Protein AF-A0A7C5XQ31-F1 (afdb_monomer_lite)

Structure (mmCIF, N/CA/C/O backbone):
data_AF-A0A7C5XQ31-F1
#
_entry.id   AF-A0A7C5XQ31-F1
#
loop_
_atom_site.group_PDB
_atom_site.id
_atom_site.type_symbol
_atom_site.label_atom_id
_atom_site.label_alt_id
_atom_site.label_comp_id
_atom_site.label_asym_id
_atom_site.label_entity_id
_atom_site.label_seq_id
_atom_site.pdbx_PDB_ins_code
_atom_site.Cartn_x
_atom_site.Cartn_y
_atom_site.Cartn_z
_atom_site.occupancy
_atom_site.B_iso_or_equiv
_atom_site.auth_seq_id
_atom_site.auth_comp_id
_atom_site.auth_asym_id
_atom_site.auth_atom_id
_atom_site.pdbx_PDB_model_num
ATOM 1 N N . MET A 1 1 ? -7.386 27.880 15.862 1.00 54.38 1 MET A N 1
ATOM 2 C CA . MET A 1 1 ? -7.195 27.402 14.474 1.00 54.38 1 MET A CA 1
ATOM 3 C C . MET A 1 1 ? -6.775 25.929 14.423 1.00 54.38 1 MET A C 1
ATOM 5 O O . MET A 1 1 ? -7.541 25.139 13.898 1.00 54.38 1 MET A O 1
ATOM 9 N N . VAL A 1 2 ? -5.654 25.507 15.037 1.00 57.44 2 VAL A N 1
ATOM 10 C CA . VAL A 1 2 ? -5.222 24.081 15.024 1.00 57.44 2 VAL A CA 1
ATOM 11 C C . VAL A 1 2 ? -6.221 23.130 15.714 1.00 57.44 2 VAL A C 1
ATOM 13 O O . VAL A 1 2 ? -6.462 22.039 15.211 1.00 57.44 2 VAL A O 1
ATOM 16 N N . SER A 1 3 ? -6.858 23.545 16.818 1.00 61.66 3 SER A N 1
ATOM 17 C CA . SER A 1 3 ? -7.834 22.703 17.539 1.00 61.66 3 SER A CA 1
ATOM 18 C C . SER A 1 3 ? -9.232 22.644 16.911 1.00 61.66 3 SER A C 1
ATOM 20 O O . SER A 1 3 ? -10.032 21.805 17.311 1.00 61.66 3 SER A O 1
ATOM 22 N N . GLU A 1 4 ? -9.555 23.517 15.952 1.00 68.44 4 GLU A N 1
ATOM 23 C CA . GLU A 1 4 ? -10.808 23.416 15.186 1.00 68.44 4 GLU A CA 1
ATOM 24 C C . GLU A 1 4 ? -10.634 22.528 13.952 1.00 68.44 4 GLU A C 1
ATOM 26 O O . GLU A 1 4 ? -11.535 21.770 13.614 1.00 68.44 4 GLU A O 1
ATOM 31 N N . TYR A 1 5 ? -9.442 22.530 13.350 1.00 73.69 5 TYR A N 1
ATOM 32 C CA . TYR A 1 5 ? -9.106 21.666 12.216 1.00 73.69 5 TYR A CA 1
ATOM 33 C C . TYR A 1 5 ? -9.056 20.173 12.596 1.00 73.69 5 TYR A C 1
ATOM 35 O O . TYR A 1 5 ? -9.463 19.304 11.822 1.00 73.69 5 TYR A O 1
ATOM 43 N N . SER A 1 6 ? -8.653 19.865 13.836 1.00 75.19 6 SER A N 1
ATOM 44 C CA . SER A 1 6 ? -8.755 18.497 14.360 1.00 75.19 6 SER A CA 1
ATOM 45 C C . SER A 1 6 ? -10.204 18.047 14.551 1.00 75.19 6 SER A C 1
ATOM 47 O O . SER A 1 6 ? -10.514 16.882 14.312 1.00 75.19 6 SER A O 1
ATOM 49 N N . LYS A 1 7 ? -11.116 18.963 14.911 1.00 76.25 7 LYS A N 1
ATOM 50 C CA . LYS A 1 7 ? -12.554 18.669 15.031 1.00 76.25 7 LYS A CA 1
ATOM 51 C C . LYS A 1 7 ? -13.217 18.408 13.679 1.00 76.25 7 LYS A C 1
ATOM 53 O O . LYS A 1 7 ? -14.196 17.675 13.640 1.00 76.25 7 LYS A O 1
ATOM 58 N N . SER A 1 8 ? -12.662 18.928 12.582 1.00 76.19 8 SER A N 1
ATOM 59 C CA . SER A 1 8 ? -13.050 18.536 11.217 1.00 76.19 8 SER A CA 1
ATOM 60 C C . SER A 1 8 ? -12.449 17.196 10.760 1.00 76.19 8 SER A C 1
ATOM 62 O O . SER A 1 8 ? -12.525 16.865 9.583 1.00 76.19 8 SER A O 1
ATOM 64 N N . GLY A 1 9 ? -11.841 16.424 11.670 1.00 73.44 9 GLY A N 1
ATOM 65 C CA . GLY A 1 9 ? -11.297 15.091 11.392 1.00 73.44 9 GLY A CA 1
ATOM 66 C C . GLY A 1 9 ? -9.835 15.073 10.940 1.00 73.44 9 GLY A C 1
ATOM 67 O O . GLY A 1 9 ? -9.296 13.995 10.697 1.00 73.44 9 GLY A O 1
ATOM 68 N N . VAL A 1 10 ? -9.166 16.231 10.863 1.00 80.56 10 VAL A N 1
ATOM 69 C CA . VAL A 1 10 ? -7.778 16.332 10.385 1.00 80.56 10 VAL A CA 1
ATOM 70 C C . VAL A 1 10 ? -6.822 16.642 11.537 1.00 80.56 10 VAL A C 1
ATOM 72 O O . VAL A 1 10 ? -6.593 17.792 11.911 1.00 80.56 10 VAL A O 1
ATOM 75 N N . ASP A 1 11 ? -6.229 15.591 12.100 1.00 86.38 11 ASP A N 1
ATOM 76 C CA . ASP A 1 11 ? -5.218 15.697 13.154 1.00 86.38 11 ASP A CA 1
ATOM 77 C C . ASP A 1 11 ? -3.797 15.677 12.564 1.00 86.38 11 ASP A C 1
ATOM 79 O O . ASP A 1 11 ? -3.272 14.642 12.143 1.00 86.38 11 ASP A O 1
ATOM 83 N N . LEU A 1 12 ? -3.147 16.844 12.565 1.00 86.06 12 LEU A N 1
ATOM 84 C CA . LEU A 1 12 ? -1.789 17.013 12.039 1.00 86.06 12 LEU A CA 1
ATOM 85 C C . LEU A 1 12 ? -0.730 16.221 12.825 1.00 86.06 12 LEU A C 1
ATOM 87 O O . LEU A 1 12 ? 0.302 15.858 12.258 1.00 86.06 12 LEU A O 1
ATOM 91 N N . GLY A 1 13 ? -0.955 15.957 14.115 1.00 87.94 13 GLY A N 1
ATOM 92 C CA . GLY A 1 13 ? -0.061 15.143 14.938 1.00 87.94 13 GLY A CA 1
ATOM 93 C C . GLY A 1 13 ? -0.093 13.679 14.508 1.00 87.94 13 GLY A C 1
ATOM 94 O O . GLY A 1 13 ? 0.961 13.068 14.314 1.00 87.94 13 GLY A O 1
ATOM 95 N N . LYS A 1 14 ? -1.294 13.143 14.262 1.00 88.44 14 LYS A N 1
ATOM 96 C CA . LYS A 1 14 ? -1.473 11.786 13.718 1.00 88.44 14 LYS A CA 1
ATOM 97 C C . LYS A 1 14 ? -0.854 11.640 12.332 1.00 88.44 14 LYS A C 1
ATOM 99 O O . LYS A 1 14 ? -0.100 10.700 12.099 1.00 88.44 14 LYS A O 1
ATOM 104 N N . ILE A 1 15 ? -1.090 12.608 11.444 1.00 89.06 15 ILE A N 1
ATOM 105 C CA . ILE A 1 15 ? -0.515 12.611 10.089 1.00 89.06 15 ILE A CA 1
ATOM 106 C C . ILE A 1 15 ? 1.017 12.568 10.140 1.00 89.06 15 ILE A C 1
ATOM 108 O O . ILE A 1 15 ? 1.639 11.772 9.437 1.00 89.06 15 ILE A O 1
ATOM 112 N N . ARG A 1 16 ? 1.646 13.365 11.015 1.00 91.12 16 ARG A N 1
ATOM 113 C CA . ARG A 1 16 ? 3.106 13.318 11.210 1.00 91.12 16 ARG A CA 1
ATOM 114 C C . ARG A 1 16 ? 3.580 11.945 11.683 1.00 91.12 16 ARG A C 1
ATOM 116 O O . ARG A 1 16 ? 4.578 11.453 11.161 1.00 91.12 16 ARG A O 1
ATOM 123 N N . ARG A 1 17 ? 2.855 11.302 12.605 1.00 93.25 17 ARG A N 1
ATOM 124 C CA . ARG A 1 17 ? 3.175 9.939 13.059 1.00 93.25 17 ARG A CA 1
ATOM 125 C C . ARG A 1 17 ? 3.115 8.932 11.908 1.00 93.25 17 ARG A C 1
ATOM 127 O O . ARG A 1 17 ? 4.023 8.112 11.776 1.00 93.25 17 ARG A O 1
ATOM 134 N N . TYR A 1 18 ? 2.108 9.024 11.040 1.00 92.88 18 TYR A N 1
ATOM 135 C CA . TYR A 1 18 ? 2.016 8.169 9.853 1.00 92.88 18 TYR A CA 1
ATOM 136 C C . TYR A 1 18 ? 3.157 8.424 8.871 1.00 92.88 18 TYR A C 1
ATOM 138 O O . TYR A 1 18 ? 3.764 7.468 8.397 1.00 92.88 18 TYR A O 1
ATOM 146 N N . HIS A 1 19 ? 3.521 9.685 8.622 1.00 92.94 19 HIS A N 1
ATOM 147 C CA . HIS A 1 19 ? 4.681 10.020 7.792 1.00 92.94 19 HIS A CA 1
ATOM 148 C C . HIS A 1 19 ? 5.982 9.426 8.347 1.00 92.94 19 HIS A C 1
ATOM 150 O O . HIS A 1 19 ? 6.781 8.874 7.591 1.00 92.94 19 HIS A O 1
ATOM 156 N N . GLU A 1 20 ? 6.202 9.479 9.661 1.00 93.94 20 GLU A N 1
ATOM 157 C CA . GLU A 1 20 ? 7.366 8.839 10.279 1.00 93.94 20 GLU A CA 1
ATOM 158 C C . GLU A 1 20 ? 7.339 7.316 10.131 1.00 93.94 20 GLU A C 1
ATOM 160 O O . GLU A 1 20 ? 8.375 6.711 9.839 1.00 93.94 20 GLU A O 1
ATOM 165 N N . LEU A 1 21 ? 6.172 6.690 10.297 1.00 94.88 21 LEU A N 1
ATOM 166 C CA . LEU A 1 21 ? 6.026 5.249 10.117 1.00 94.88 21 LEU A CA 1
ATOM 167 C C . LEU A 1 21 ? 6.291 4.837 8.665 1.00 94.88 21 LEU A C 1
ATOM 169 O O . LEU A 1 21 ? 7.070 3.911 8.441 1.00 94.88 21 LEU A O 1
ATOM 173 N N . VAL A 1 22 ? 5.718 5.543 7.688 1.00 93.75 22 VAL A N 1
ATOM 174 C CA . VAL A 1 22 ? 5.980 5.344 6.252 1.00 93.75 22 VAL A CA 1
ATOM 175 C C . VAL A 1 22 ? 7.470 5.505 5.966 1.00 93.75 22 VAL A C 1
ATOM 177 O O . VAL A 1 22 ? 8.072 4.611 5.374 1.00 93.75 22 VAL A O 1
ATOM 180 N N . LYS A 1 23 ? 8.105 6.567 6.481 1.00 93.88 2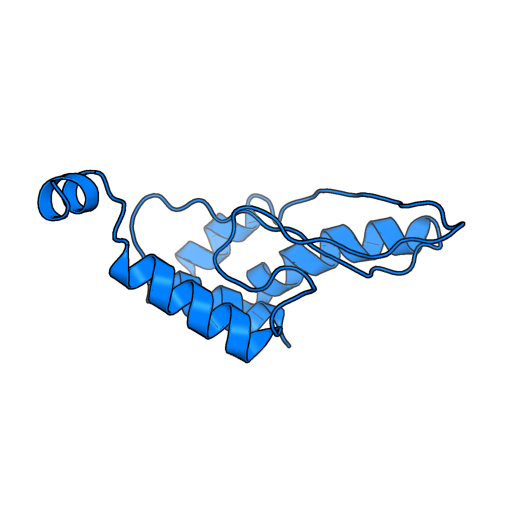3 LYS A N 1
ATOM 181 C CA . LYS A 1 23 ? 9.544 6.808 6.304 1.00 93.88 23 LYS A CA 1
ATOM 182 C C . LYS A 1 23 ? 10.404 5.676 6.861 1.00 93.88 23 LYS A C 1
ATOM 184 O O . LYS A 1 23 ? 11.371 5.271 6.223 1.00 93.88 23 LYS A O 1
ATOM 189 N N . ARG A 1 24 ? 10.068 5.145 8.040 1.00 94.06 24 ARG A N 1
ATOM 190 C CA . ARG A 1 24 ? 10.778 4.000 8.647 1.00 94.06 24 ARG A CA 1
ATOM 191 C C . ARG A 1 24 ? 10.523 2.690 7.901 1.00 94.06 24 ARG A C 1
ATOM 193 O O . ARG A 1 24 ? 11.378 1.807 7.890 1.00 94.06 24 ARG A O 1
ATOM 200 N N . THR A 1 25 ? 9.342 2.551 7.310 1.00 93.25 25 THR A N 1
ATOM 201 C CA . THR A 1 25 ? 8.901 1.322 6.649 1.00 93.25 25 THR A CA 1
ATOM 202 C C . THR A 1 25 ? 9.481 1.230 5.237 1.00 93.25 25 THR A C 1
ATOM 204 O O . THR A 1 25 ? 10.142 0.235 4.932 1.00 93.25 25 THR A O 1
ATOM 207 N N . PHE A 1 26 ? 9.331 2.283 4.430 1.00 91.38 26 PHE A N 1
ATOM 208 C CA . PHE A 1 26 ? 9.650 2.302 2.995 1.00 91.38 26 PHE A CA 1
ATOM 209 C C . PHE A 1 26 ? 10.789 3.253 2.604 1.00 91.38 26 PHE A C 1
ATOM 211 O O . PHE A 1 26 ? 11.270 3.198 1.477 1.00 91.38 26 PHE A O 1
ATOM 218 N N . GLY A 1 27 ? 11.242 4.123 3.511 1.00 88.75 27 GLY A N 1
ATOM 219 C CA . GLY A 1 27 ? 12.202 5.183 3.194 1.00 88.75 27 GLY A CA 1
ATOM 220 C C . GLY A 1 27 ? 11.530 6.484 2.739 1.00 88.75 27 GLY A C 1
ATOM 221 O O . GLY A 1 27 ? 10.349 6.712 2.980 1.00 88.75 27 GLY A O 1
ATOM 222 N N . GLY A 1 28 ? 12.313 7.386 2.141 1.00 79.69 28 GLY A N 1
ATOM 223 C CA . GLY A 1 28 ? 11.888 8.755 1.819 1.00 79.69 28 GLY A CA 1
ATOM 224 C C . GLY A 1 28 ? 11.383 8.998 0.398 1.00 79.69 28 GLY A C 1
ATOM 225 O O . GLY A 1 28 ? 10.747 10.021 0.155 1.00 79.69 28 GLY A O 1
ATOM 226 N N . GLY A 1 29 ? 11.695 8.112 -0.547 1.00 85.69 29 GLY A N 1
ATOM 227 C CA . GLY A 1 29 ? 11.712 8.493 -1.963 1.00 85.69 29 GLY A CA 1
ATOM 228 C C . GLY A 1 29 ? 12.636 9.698 -2.218 1.00 85.69 29 GLY A C 1
ATOM 229 O O . GLY A 1 29 ? 13.392 10.101 -1.332 1.00 85.69 29 GLY A O 1
ATOM 230 N N . GLU A 1 30 ? 12.561 10.299 -3.402 1.00 90.62 30 GLU A N 1
ATOM 231 C CA . GLU A 1 30 ? 13.484 11.371 -3.802 1.00 90.62 30 GLU A CA 1
ATOM 232 C C . GLU A 1 30 ? 13.160 12.732 -3.192 1.00 90.62 30 GLU A C 1
ATOM 234 O O . GLU A 1 30 ? 14.056 13.501 -2.854 1.00 90.62 30 GLU A O 1
ATOM 239 N N . ILE A 1 31 ? 11.874 13.037 -3.016 1.00 92.00 31 ILE A N 1
ATOM 240 C CA . ILE A 1 31 ? 11.443 14.311 -2.418 1.00 92.00 31 ILE A CA 1
ATOM 241 C C . ILE A 1 31 ? 11.410 14.221 -0.880 1.00 92.00 31 ILE A C 1
ATOM 243 O O . ILE A 1 31 ? 11.475 15.235 -0.189 1.00 92.00 31 ILE A O 1
ATOM 247 N N . GLY A 1 32 ? 11.352 13.013 -0.316 1.00 89.19 32 GLY A N 1
ATOM 248 C CA . GLY A 1 32 ? 11.117 12.791 1.111 1.00 89.19 32 GLY A CA 1
ATOM 249 C C . GLY A 1 32 ? 9.644 12.524 1.454 1.00 89.19 32 GLY A C 1
ATOM 250 O O . GLY A 1 32 ? 8.735 12.715 0.645 1.00 89.19 32 GLY A O 1
ATOM 251 N N . VAL A 1 33 ? 9.401 12.075 2.691 1.00 89.06 33 VAL A N 1
ATOM 252 C CA . VAL A 1 33 ? 8.045 11.829 3.219 1.00 89.06 33 VAL A CA 1
ATOM 253 C C . VAL A 1 33 ? 7.478 13.096 3.850 1.00 89.06 33 VAL A C 1
ATOM 255 O O . VAL A 1 33 ? 8.194 13.824 4.535 1.00 89.06 33 VAL A O 1
ATOM 258 N N . GLY A 1 34 ? 6.174 13.313 3.678 1.00 86.12 34 GLY A N 1
ATOM 259 C CA . GLY A 1 34 ? 5.435 14.43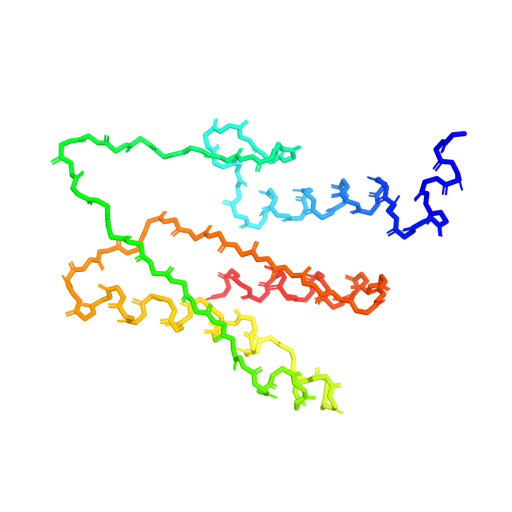5 4.259 1.00 86.12 34 GLY A CA 1
ATOM 260 C C . GLY A 1 34 ? 5.100 15.554 3.277 1.00 86.12 34 GLY A C 1
ATOM 261 O O . GLY A 1 34 ? 4.486 16.543 3.670 1.00 86.12 34 GLY A O 1
ATOM 262 N N . HIS A 1 35 ? 5.467 15.376 2.009 1.00 88.69 35 HIS A N 1
ATOM 263 C CA . HIS A 1 35 ? 5.029 16.200 0.890 1.00 88.69 35 HIS A CA 1
ATOM 264 C C . HIS A 1 35 ? 3.843 15.552 0.164 1.00 88.69 35 HIS A C 1
ATOM 266 O O . HIS A 1 35 ? 3.571 14.366 0.328 1.00 88.69 35 HIS A O 1
ATOM 272 N N . TYR A 1 36 ? 3.152 16.336 -0.664 1.00 86.50 36 TYR A N 1
ATOM 273 C CA . TYR A 1 36 ? 1.976 15.886 -1.419 1.00 86.50 36 TYR A CA 1
ATOM 274 C C . TYR A 1 36 ? 2.297 14.893 -2.544 1.00 86.50 36 TYR A C 1
ATOM 276 O O . TYR A 1 36 ? 1.402 14.218 -3.039 1.00 86.50 36 TYR A O 1
ATOM 284 N N . ALA A 1 37 ? 3.558 14.832 -2.970 1.00 91.06 37 ALA A N 1
ATOM 285 C CA . ALA A 1 37 ? 4.016 13.978 -4.052 1.00 91.06 37 ALA A CA 1
ATOM 286 C C . ALA A 1 37 ? 5.462 13.539 -3.813 1.00 91.06 37 ALA A C 1
ATOM 288 O O . ALA A 1 37 ? 6.212 14.172 -3.064 1.00 91.06 37 ALA A O 1
ATOM 289 N N . ASN A 1 38 ? 5.850 12.470 -4.500 1.00 91.81 38 ASN A N 1
ATOM 290 C CA . ASN A 1 38 ? 7.232 12.039 -4.630 1.00 91.81 38 ASN A CA 1
ATOM 291 C C . ASN A 1 38 ? 7.596 11.944 -6.118 1.00 91.81 38 ASN A C 1
ATOM 293 O O . ASN A 1 38 ? 6.737 12.125 -6.982 1.00 91.81 38 ASN A O 1
ATOM 297 N N . ALA A 1 39 ? 8.863 11.691 -6.425 1.00 91.69 39 ALA A N 1
ATOM 298 C CA . ALA A 1 39 ? 9.340 11.632 -7.799 1.00 91.69 39 ALA A CA 1
ATOM 299 C C . ALA A 1 39 ? 10.187 10.384 -8.020 1.00 91.69 39 ALA A C 1
ATOM 301 O O . ALA A 1 39 ? 10.859 9.904 -7.110 1.00 91.69 39 ALA A O 1
ATOM 302 N N . ILE A 1 40 ? 10.171 9.895 -9.256 1.00 91.38 40 ILE A N 1
ATOM 303 C CA . ILE A 1 40 ? 11.082 8.859 -9.730 1.00 91.38 40 ILE A CA 1
ATOM 304 C C . ILE A 1 40 ? 11.831 9.383 -10.945 1.00 91.38 40 ILE A C 1
ATOM 306 O O . ILE A 1 40 ? 11.255 10.027 -11.824 1.00 91.38 40 ILE A O 1
ATOM 310 N N . LYS A 1 41 ? 13.133 9.110 -11.004 1.00 90.12 41 LYS A N 1
ATOM 311 C CA . LYS A 1 41 ? 13.930 9.425 -12.184 1.00 90.12 41 LYS A CA 1
ATOM 312 C C . LYS A 1 41 ? 13.707 8.343 -13.234 1.00 90.12 41 LYS A C 1
ATOM 314 O O . LYS A 1 41 ? 14.164 7.214 -13.072 1.00 90.12 41 LYS A O 1
ATOM 319 N N . LEU A 1 42 ? 13.046 8.711 -14.324 1.00 90.44 42 LEU A N 1
ATOM 320 C CA . LEU A 1 42 ? 12.800 7.832 -15.458 1.00 90.44 42 LEU A CA 1
ATOM 321 C C . LEU A 1 42 ? 13.570 8.375 -16.667 1.00 90.44 42 LEU A C 1
ATOM 323 O O . LEU A 1 42 ? 13.317 9.491 -17.105 1.00 90.44 42 LEU A O 1
ATOM 327 N N . GLY A 1 43 ? 14.579 7.633 -17.132 1.00 91.19 43 GLY A N 1
ATOM 328 C CA . GLY A 1 43 ? 15.385 8.002 -18.301 1.00 91.19 43 GLY A CA 1
ATOM 329 C C . GLY A 1 43 ? 14.618 7.783 -19.608 1.00 91.19 43 GLY A C 1
ATOM 330 O O . GLY A 1 43 ? 13.486 8.218 -19.760 1.00 91.19 43 GLY A O 1
ATOM 331 N N . ASN A 1 44 ? 15.200 7.030 -20.540 1.00 94.06 44 ASN A N 1
ATOM 332 C CA . ASN A 1 44 ? 14.567 6.726 -21.832 1.00 94.06 44 ASN A CA 1
ATOM 333 C C . ASN A 1 44 ? 13.592 5.533 -21.757 1.00 94.06 44 ASN A C 1
ATOM 335 O O . ASN A 1 44 ? 13.493 4.750 -22.700 1.00 94.06 44 ASN A O 1
ATOM 339 N N . HIS A 1 45 ? 12.921 5.349 -20.619 1.00 92.81 45 HIS A N 1
ATOM 340 C CA . HIS A 1 45 ? 11.998 4.237 -20.397 1.00 92.81 45 HIS A CA 1
ATOM 341 C C . HIS A 1 45 ? 10.548 4.699 -20.511 1.00 92.81 45 HIS A C 1
ATOM 343 O O . HIS A 1 45 ? 10.214 5.827 -20.158 1.00 92.81 45 HIS A O 1
ATOM 349 N N . TYR A 1 46 ? 9.680 3.791 -20.950 1.00 92.75 46 TYR A N 1
ATOM 350 C CA . TYR A 1 46 ? 8.236 3.974 -20.862 1.00 92.75 46 TYR A CA 1
ATOM 351 C C . TYR A 1 46 ? 7.743 3.639 -19.454 1.00 92.75 46 TYR A C 1
ATOM 353 O O . TYR A 1 46 ? 8.284 2.751 -18.793 1.00 92.75 46 TYR A O 1
ATOM 361 N N . LEU A 1 47 ? 6.702 4.344 -19.011 1.00 94.75 47 LEU A N 1
ATOM 362 C CA . LEU A 1 47 ? 6.038 4.096 -17.737 1.00 94.75 47 LEU A CA 1
ATOM 363 C C . LEU A 1 47 ? 4.686 3.429 -17.984 1.00 94.75 47 LEU A C 1
ATOM 365 O O . LEU A 1 47 ? 3.804 4.025 -18.599 1.00 94.75 47 LEU A O 1
ATOM 369 N N . SER A 1 48 ? 4.517 2.214 -17.474 1.00 96.00 48 SER A N 1
ATOM 370 C CA . SER A 1 48 ? 3.202 1.585 -17.346 1.00 96.00 48 SER A CA 1
ATOM 371 C C . SER A 1 48 ? 2.612 1.945 -15.990 1.00 96.00 48 SER A C 1
ATOM 373 O O . SER A 1 48 ? 3.292 1.827 -14.971 1.00 96.00 48 SER A O 1
ATOM 375 N N . ILE A 1 49 ? 1.354 2.374 -15.983 1.00 96.12 49 ILE A N 1
ATOM 376 C CA . ILE A 1 49 ? 0.617 2.733 -14.772 1.00 96.12 49 ILE A CA 1
ATOM 377 C C . ILE A 1 49 ? -0.652 1.894 -14.753 1.00 96.12 49 ILE A C 1
ATOM 379 O O . ILE A 1 49 ? -1.323 1.761 -15.775 1.00 96.12 49 ILE A O 1
ATOM 383 N N . HIS A 1 50 ? -0.963 1.338 -13.591 1.00 97.25 50 HIS A N 1
ATOM 384 C CA . HIS A 1 50 ? -2.190 0.608 -13.332 1.00 97.25 50 HIS A CA 1
ATOM 385 C C . HIS A 1 50 ? -2.723 1.044 -11.966 1.00 97.25 50 HIS A C 1
ATOM 387 O O . HIS A 1 50 ? -1.935 1.432 -11.100 1.00 97.25 50 HIS A O 1
ATOM 393 N N . VAL A 1 51 ? -4.045 1.039 -11.811 1.00 96.56 51 VAL A N 1
ATOM 394 C CA . VAL A 1 51 ? -4.713 1.365 -10.554 1.00 96.56 51 VAL A CA 1
ATOM 395 C C . VAL A 1 51 ? -5.866 0.396 -10.337 1.00 96.56 51 VAL A C 1
ATOM 397 O O . VAL A 1 51 ? -6.782 0.323 -11.153 1.00 96.56 51 VAL A O 1
ATOM 400 N N . ASP A 1 52 ? -5.813 -0.313 -9.220 1.00 97.12 52 ASP A N 1
ATOM 401 C CA . ASP A 1 52 ? -6.867 -1.198 -8.744 1.00 97.12 52 ASP A CA 1
ATOM 402 C C . ASP A 1 52 ? -6.934 -1.180 -7.212 1.00 97.12 52 ASP A C 1
ATOM 404 O O . ASP A 1 52 ? -5.973 -0.806 -6.528 1.00 97.12 52 ASP A O 1
ATOM 408 N N . GLY A 1 53 ? -8.085 -1.571 -6.676 1.00 95.75 53 GLY A N 1
ATOM 409 C CA . GLY A 1 53 ? -8.331 -1.721 -5.251 1.00 95.75 53 GLY A CA 1
ATOM 410 C C . GLY A 1 53 ? -8.563 -3.177 -4.857 1.00 95.75 53 GLY A C 1
ATOM 411 O O . GLY A 1 53 ? -8.470 -4.106 -5.647 1.00 95.75 53 GLY A O 1
ATOM 412 N N . VAL A 1 54 ? -8.918 -3.383 -3.591 1.00 97.25 54 VAL A N 1
ATOM 413 C CA . VAL A 1 54 ? -9.216 -4.728 -3.060 1.00 97.25 54 VAL A CA 1
ATOM 414 C C . VAL A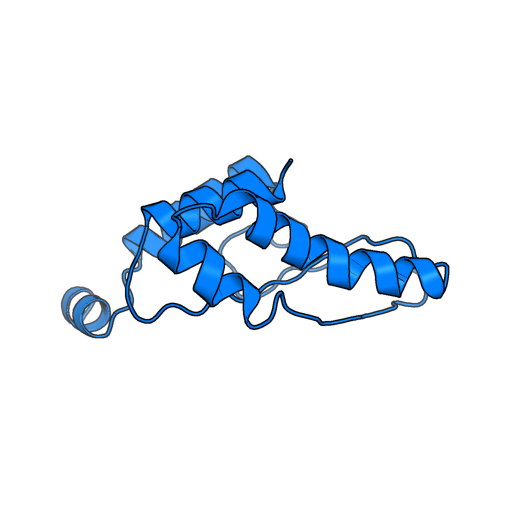 1 54 ? -10.699 -5.098 -3.220 1.00 97.25 54 VAL A C 1
ATOM 416 O O . VAL A 1 54 ? -11.094 -6.258 -3.102 1.00 97.25 54 VAL A O 1
ATOM 419 N N . GLY A 1 55 ? -11.554 -4.103 -3.466 1.00 96.81 55 GLY A N 1
ATOM 420 C CA . GLY A 1 55 ? -12.997 -4.280 -3.594 1.00 96.81 55 GLY A CA 1
ATOM 421 C C . GLY A 1 55 ? -13.692 -4.639 -2.276 1.00 96.81 55 GLY A C 1
ATOM 422 O O . GLY A 1 55 ? -13.238 -4.303 -1.178 1.00 96.81 55 GLY A O 1
ATOM 423 N N . THR A 1 56 ? -14.824 -5.336 -2.374 1.00 97.19 56 THR A N 1
ATOM 424 C CA . THR A 1 56 ? -15.710 -5.659 -1.238 1.00 97.19 56 THR A CA 1
ATOM 425 C C . THR A 1 56 ? -15.091 -6.598 -0.201 1.00 97.19 56 THR A C 1
ATOM 427 O O . THR A 1 56 ? -15.617 -6.705 0.906 1.00 97.19 56 THR A O 1
ATOM 430 N N . LYS A 1 57 ? -13.940 -7.222 -0.488 1.00 97.38 57 LYS A N 1
ATOM 431 C CA . LYS A 1 57 ? -13.165 -8.000 0.494 1.00 97.38 57 LYS A CA 1
ATOM 432 C C . LYS A 1 57 ? -12.721 -7.147 1.692 1.00 97.38 57 LYS A C 1
ATOM 434 O O . LYS A 1 57 ? -12.576 -7.674 2.793 1.00 97.38 57 LYS A O 1
ATOM 439 N N . THR A 1 58 ? -12.603 -5.828 1.517 1.00 96.94 58 THR A N 1
ATOM 440 C CA . THR A 1 58 ? -12.383 -4.871 2.617 1.00 96.94 58 THR A CA 1
ATOM 441 C C . THR A 1 58 ? -13.481 -4.931 3.684 1.00 96.94 58 THR A C 1
ATOM 443 O O . THR A 1 58 ? -13.172 -4.878 4.871 1.00 96.94 58 THR A O 1
ATOM 446 N N . LEU A 1 59 ? -14.746 -5.132 3.295 1.00 96.44 59 LEU A N 1
ATOM 447 C CA . LEU A 1 59 ? -15.865 -5.255 4.236 1.00 96.44 59 LEU A CA 1
ATOM 448 C C . LEU A 1 59 ? -15.708 -6.500 5.116 1.00 96.44 59 LEU A C 1
ATOM 450 O O . LEU A 1 59 ? -15.875 -6.427 6.331 1.00 96.44 59 LEU A O 1
ATOM 454 N N . LEU A 1 60 ? -15.316 -7.627 4.514 1.00 97.50 60 LEU A N 1
ATOM 455 C CA . LEU A 1 60 ? -15.066 -8.869 5.245 1.00 97.50 60 LEU A CA 1
ATOM 456 C C . LEU A 1 60 ? -13.861 -8.737 6.188 1.00 97.50 60 LEU A C 1
ATOM 458 O O . LEU A 1 60 ? -13.900 -9.217 7.321 1.00 97.50 60 LEU A O 1
ATOM 462 N N . ALA A 1 61 ? -12.798 -8.066 5.748 1.00 97.00 61 ALA A N 1
ATOM 463 C CA . ALA A 1 61 ? -11.627 -7.802 6.580 1.00 97.00 61 ALA A CA 1
ATOM 464 C C . ALA A 1 61 ? -11.973 -6.951 7.808 1.00 97.00 61 ALA A C 1
ATOM 466 O O . ALA A 1 61 ? -11.543 -7.272 8.915 1.00 97.00 61 ALA A O 1
ATOM 467 N N . LEU A 1 62 ? -12.813 -5.926 7.644 1.00 95.50 62 LEU A N 1
ATOM 468 C CA . LEU A 1 62 ? -13.306 -5.118 8.761 1.00 95.50 62 LEU A CA 1
ATOM 469 C C . LEU A 1 62 ? -14.194 -5.930 9.714 1.00 95.50 62 LEU A C 1
ATOM 471 O O . LEU A 1 62 ? -14.035 -5.820 10.926 1.00 95.50 62 LEU A O 1
ATOM 475 N N . GLN A 1 63 ? -15.079 -6.784 9.190 1.00 96.81 63 GLN A N 1
ATOM 476 C CA . GLN A 1 63 ? -15.949 -7.641 10.008 1.00 96.81 63 GLN A CA 1
ATOM 477 C C . GLN A 1 63 ? -15.178 -8.695 10.813 1.00 96.81 63 GLN A C 1
ATOM 479 O O . GLN A 1 63 ? -15.563 -9.026 11.931 1.00 96.81 63 GLN A O 1
ATOM 484 N N . THR A 1 64 ? -14.105 -9.241 10.241 1.00 97.44 64 THR A N 1
ATOM 485 C CA . THR A 1 64 ? -13.312 -10.321 10.854 1.00 97.44 64 THR A CA 1
ATOM 486 C C . THR A 1 64 ? -12.109 -9.816 11.648 1.00 97.44 64 THR A C 1
ATOM 488 O O . THR A 1 64 ? -11.528 -10.571 12.424 1.00 97.44 64 THR A O 1
ATOM 491 N N . GLY A 1 65 ? -11.699 -8.562 11.445 1.00 96.19 65 GLY A N 1
ATOM 492 C CA . GLY A 1 65 ? -10.471 -7.996 12.003 1.00 96.19 65 GLY A CA 1
ATOM 493 C C . GLY A 1 65 ? -9.183 -8.487 11.326 1.00 96.19 65 GLY A C 1
ATOM 494 O O . GLY A 1 65 ? -8.091 -8.151 11.796 1.00 96.19 65 GLY A O 1
ATOM 495 N N . ILE A 1 66 ? -9.278 -9.257 10.235 1.00 96.81 66 ILE A N 1
ATOM 496 C CA . ILE A 1 66 ? -8.140 -9.796 9.473 1.00 96.81 66 ILE A CA 1
ATOM 497 C C . ILE A 1 66 ? -7.781 -8.803 8.359 1.00 96.81 66 ILE A C 1
ATOM 499 O O . ILE A 1 66 ? -8.365 -8.831 7.279 1.00 96.81 66 ILE A O 1
ATOM 503 N N . ILE A 1 67 ? -6.826 -7.907 8.625 1.00 96.81 67 ILE A N 1
ATOM 504 C CA . ILE A 1 67 ? -6.549 -6.730 7.779 1.00 96.81 67 ILE A CA 1
ATOM 505 C C . ILE A 1 67 ? -5.318 -6.918 6.892 1.00 96.81 67 ILE A C 1
ATOM 507 O O . ILE A 1 67 ? -5.298 -6.490 5.741 1.00 96.81 67 ILE A O 1
ATOM 511 N N . GLU A 1 68 ? -4.273 -7.546 7.420 1.00 96.75 68 GLU A N 1
ATOM 512 C CA . GLU A 1 68 ? -2.956 -7.619 6.790 1.00 96.75 68 GLU A CA 1
ATOM 513 C C . GLU A 1 68 ? -2.988 -8.226 5.375 1.00 96.75 68 GLU A C 1
ATOM 515 O O . GLU A 1 68 ? -2.324 -7.671 4.498 1.00 96.75 68 GLU A O 1
ATOM 520 N N . PRO A 1 69 ? -3.768 -9.294 5.094 1.00 96.75 69 PRO A N 1
ATOM 521 C CA . PRO A 1 69 ? -3.886 -9.820 3.736 1.00 96.75 69 PRO A CA 1
ATOM 522 C C . PRO A 1 69 ? -4.499 -8.816 2.755 1.00 96.75 69 PRO A C 1
ATOM 524 O O . PRO A 1 69 ? -4.041 -8.725 1.626 1.00 96.75 69 PRO A O 1
ATOM 527 N N . VAL A 1 70 ? -5.477 -8.014 3.189 1.00 96.75 70 VAL A N 1
ATOM 528 C CA . VAL A 1 70 ? -6.114 -6.997 2.335 1.00 96.75 70 VAL A CA 1
ATOM 529 C C . VAL A 1 70 ? -5.131 -5.892 1.957 1.00 96.75 70 VAL A C 1
ATOM 531 O O . VAL A 1 70 ? -5.135 -5.435 0.819 1.00 96.75 70 VAL A O 1
ATOM 534 N N . ALA A 1 71 ? -4.239 -5.496 2.866 1.00 95.44 71 ALA A N 1
ATOM 535 C CA . ALA A 1 71 ? -3.182 -4.544 2.532 1.00 95.44 71 ALA A CA 1
ATOM 536 C C . ALA A 1 71 ? -2.241 -5.091 1.441 1.00 95.44 71 ALA A C 1
ATOM 538 O O . ALA A 1 71 ? -1.846 -4.362 0.538 1.00 95.44 71 ALA A O 1
ATOM 539 N N . GLN A 1 72 ? -1.922 -6.384 1.491 1.00 96.38 72 GLN A N 1
ATOM 540 C CA . GLN A 1 72 ? -1.108 -7.054 0.474 1.00 96.38 72 GLN A CA 1
ATOM 541 C C . GLN A 1 72 ? -1.841 -7.208 -0.860 1.00 96.38 72 GLN A C 1
ATOM 543 O O . GLN A 1 72 ? -1.266 -6.932 -1.913 1.00 96.38 72 GLN A O 1
ATOM 548 N N . ASP A 1 73 ? -3.125 -7.569 -0.819 1.00 97.06 73 ASP A N 1
ATOM 549 C CA . ASP A 1 73 ? -3.969 -7.668 -2.012 1.00 97.06 73 ASP A CA 1
ATOM 550 C C . ASP A 1 73 ? -3.986 -6.348 -2.797 1.00 97.06 73 ASP A C 1
ATOM 552 O O . ASP A 1 73 ? -3.944 -6.364 -4.025 1.00 97.06 73 ASP A O 1
ATOM 556 N N . CYS A 1 74 ? -3.974 -5.205 -2.100 1.00 95.25 74 CYS A N 1
ATOM 557 C CA . CYS A 1 74 ? -3.937 -3.883 -2.725 1.00 95.25 74 CYS A CA 1
ATOM 558 C C . CYS A 1 74 ? -2.718 -3.707 -3.647 1.00 95.25 74 CYS A C 1
ATOM 560 O O . CYS A 1 74 ? -2.863 -3.260 -4.783 1.00 95.25 74 CYS A O 1
ATOM 562 N N . LEU A 1 75 ? -1.522 -4.127 -3.222 1.00 94.94 75 LEU A N 1
ATOM 563 C CA . LEU A 1 75 ? -0.341 -4.109 -4.092 1.00 94.94 75 LEU A CA 1
ATOM 564 C C .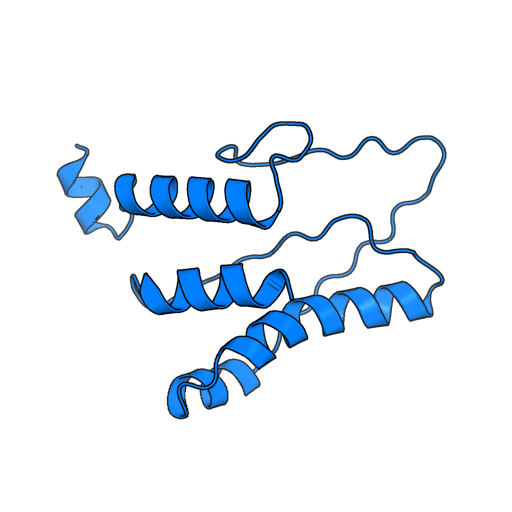 LEU A 1 75 ? -0.374 -5.232 -5.134 1.00 94.94 75 LEU A C 1
ATOM 566 O O . LEU A 1 75 ? 0.042 -5.025 -6.277 1.00 94.94 75 LEU A O 1
ATOM 570 N N . ALA A 1 76 ? -0.862 -6.416 -4.764 1.00 96.31 76 ALA A N 1
ATOM 571 C CA . ALA A 1 76 ? -0.858 -7.583 -5.639 1.00 96.31 76 ALA A CA 1
ATOM 572 C C . ALA A 1 76 ? -1.722 -7.374 -6.892 1.00 96.31 76 ALA A C 1
ATOM 574 O O . ALA A 1 76 ? -1.270 -7.701 -7.986 1.00 96.31 76 ALA A O 1
ATOM 575 N N . MET A 1 77 ? -2.913 -6.779 -6.765 1.00 96.69 77 MET A N 1
ATOM 576 C CA . MET A 1 77 ? -3.779 -6.505 -7.925 1.00 96.69 77 MET A CA 1
ATOM 577 C C . MET A 1 77 ? -3.103 -5.583 -8.935 1.00 96.69 77 MET A C 1
ATOM 579 O O . MET A 1 77 ? -3.053 -5.887 -10.122 1.00 96.69 77 MET A O 1
ATOM 583 N N . ASN A 1 78 ? -2.431 -4.542 -8.447 1.00 97.06 78 ASN A N 1
ATOM 584 C CA . ASN A 1 78 ? -1.709 -3.617 -9.310 1.00 97.06 78 ASN A CA 1
ATOM 585 C C . ASN A 1 78 ? -0.461 -4.236 -9.955 1.00 97.06 78 ASN A C 1
ATO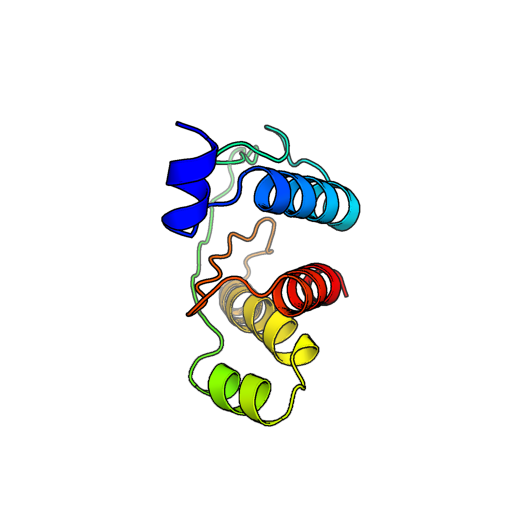M 587 O O . ASN A 1 78 ? -0.186 -4.037 -11.137 1.00 97.06 78 ASN A O 1
ATOM 591 N N . THR A 1 79 ? 0.329 -4.975 -9.178 1.00 96.56 79 THR A N 1
ATOM 592 C CA . THR A 1 79 ? 1.602 -5.536 -9.655 1.00 96.56 79 THR A CA 1
ATOM 593 C C . THR A 1 79 ? 1.423 -6.724 -10.598 1.00 96.56 79 THR A C 1
ATOM 595 O O . THR A 1 79 ? 2.211 -6.855 -11.538 1.00 96.56 79 THR A O 1
ATOM 598 N N . ASN A 1 80 ? 0.382 -7.540 -10.410 1.00 96.88 80 ASN A N 1
ATOM 599 C CA . ASN A 1 80 ? 0.064 -8.658 -11.302 1.00 96.88 80 ASN A CA 1
ATOM 600 C C . ASN A 1 80 ? -0.298 -8.175 -12.713 1.00 96.88 80 ASN A C 1
ATOM 602 O O . ASN A 1 80 ? 0.228 -8.702 -13.694 1.00 96.88 80 ASN A O 1
ATOM 606 N N . ASP A 1 81 ? -1.117 -7.131 -12.826 1.00 97.69 81 ASP A N 1
ATOM 607 C CA . ASP A 1 81 ? -1.529 -6.601 -14.128 1.00 97.69 81 ASP A CA 1
ATOM 608 C C . ASP A 1 81 ? -0.377 -5.907 -14.864 1.00 97.69 81 ASP A C 1
ATOM 610 O O . ASP A 1 81 ? -0.230 -6.044 -16.082 1.00 97.69 81 ASP A O 1
ATOM 614 N N . LEU A 1 82 ? 0.518 -5.240 -14.128 1.00 97.69 82 LEU A N 1
ATOM 615 C CA . LEU A 1 82 ? 1.766 -4.725 -14.697 1.00 97.69 82 LEU A CA 1
ATOM 616 C C . LEU A 1 82 ? 2.675 -5.855 -15.206 1.00 97.69 82 LEU A C 1
ATOM 618 O O . LEU A 1 82 ? 3.304 -5.710 -16.258 1.00 97.69 82 LEU A O 1
ATOM 622 N N . ALA A 1 83 ? 2.727 -6.991 -14.508 1.00 96.62 83 ALA A N 1
ATOM 623 C CA . ALA A 1 83 ? 3.528 -8.135 -14.934 1.00 96.62 83 ALA A CA 1
ATOM 624 C C . ALA A 1 83 ? 3.014 -8.750 -16.250 1.00 96.62 83 ALA A C 1
ATOM 626 O O . ALA A 1 83 ? 3.823 -9.150 -17.089 1.00 96.62 83 ALA A O 1
ATOM 627 N N . CYS A 1 84 ? 1.697 -8.760 -16.481 1.00 97.50 84 CYS A N 1
ATOM 628 C CA . CYS A 1 84 ? 1.086 -9.271 -17.716 1.00 97.50 84 CYS A CA 1
ATOM 629 C C . CYS A 1 84 ? 1.520 -8.509 -18.980 1.00 97.50 84 CYS A C 1
ATOM 631 O O . CYS A 1 84 ? 1.549 -9.088 -20.065 1.00 97.50 84 CYS A O 1
ATOM 633 N N . VAL A 1 85 ? 1.897 -7.233 -18.850 1.00 96.38 85 VAL A N 1
ATOM 634 C CA . VAL A 1 85 ? 2.436 -6.422 -19.959 1.00 96.38 85 VAL A CA 1
ATOM 635 C C . VAL A 1 85 ? 3.969 -6.393 -19.992 1.00 96.38 85 VAL A C 1
ATOM 637 O O . VAL A 1 85 ? 4.560 -5.625 -20.747 1.00 96.38 85 VAL A O 1
ATOM 640 N N . GLY A 1 86 ? 4.629 -7.231 -19.184 1.00 95.75 86 GLY A N 1
ATOM 641 C CA . GLY A 1 86 ? 6.089 -7.307 -19.094 1.00 95.75 86 GLY A CA 1
ATOM 642 C C . GLY A 1 86 ? 6.738 -6.145 -18.337 1.00 95.75 86 GLY A C 1
ATOM 643 O O . GLY A 1 86 ? 7.955 -5.968 -18.422 1.00 95.75 86 GLY A O 1
ATOM 644 N N . SER A 1 87 ? 5.959 -5.353 -17.596 1.00 96.44 87 SER A N 1
ATOM 645 C CA . SER A 1 87 ? 6.468 -4.206 -16.846 1.00 96.44 87 SER A CA 1
ATOM 646 C C . SER A 1 87 ? 6.960 -4.612 -15.461 1.00 96.44 87 SER A C 1
ATOM 648 O O . SER A 1 87 ? 6.338 -5.401 -14.754 1.00 96.44 87 SER A O 1
ATOM 650 N N . ARG A 1 88 ? 8.089 -4.031 -15.042 1.00 93.75 88 ARG A N 1
ATOM 651 C CA . ARG A 1 88 ? 8.615 -4.175 -13.680 1.00 93.75 88 ARG A CA 1
ATOM 652 C C . ARG A 1 88 ? 8.040 -3.065 -12.789 1.00 93.75 88 ARG A C 1
ATOM 654 O O . ARG A 1 88 ? 8.325 -1.899 -13.064 1.00 93.75 88 ARG A O 1
ATOM 661 N N . PRO A 1 89 ? 7.312 -3.384 -11.703 1.00 94.12 89 PRO A N 1
ATOM 662 C CA . PRO A 1 89 ? 6.876 -2.378 -10.739 1.00 94.12 89 PRO A CA 1
ATOM 663 C C . PRO A 1 89 ? 8.075 -1.698 -10.062 1.00 94.12 89 PRO A C 1
ATOM 665 O O . PRO A 1 89 ? 9.001 -2.368 -9.597 1.00 94.12 89 PRO A O 1
ATOM 668 N N . ILE A 1 90 ? 8.065 -0.365 -10.021 1.00 92.25 90 ILE A N 1
ATOM 669 C CA . ILE A 1 90 ? 9.128 0.455 -9.403 1.00 92.25 90 ILE A CA 1
ATOM 670 C C . ILE A 1 90 ? 8.595 1.487 -8.403 1.00 92.25 90 ILE A C 1
ATOM 672 O O . ILE A 1 90 ? 9.352 1.982 -7.574 1.00 92.25 90 ILE A O 1
ATOM 676 N N . ILE A 1 91 ? 7.304 1.813 -8.477 1.00 91.69 91 ILE A N 1
ATOM 677 C CA . ILE A 1 91 ? 6.616 2.733 -7.576 1.00 91.69 91 ILE A CA 1
ATOM 678 C C . ILE A 1 91 ? 5.150 2.316 -7.456 1.00 91.69 91 ILE A C 1
ATOM 680 O O . ILE A 1 91 ? 4.574 1.799 -8.411 1.00 91.69 91 ILE A O 1
ATOM 684 N N . ALA A 1 92 ? 4.563 2.570 -6.290 1.00 92.44 92 ALA A N 1
ATOM 685 C CA . ALA A 1 92 ? 3.132 2.488 -6.047 1.00 92.44 92 ALA A CA 1
ATOM 686 C C . ALA A 1 92 ? 2.672 3.757 -5.320 1.00 92.44 92 ALA A C 1
ATOM 688 O O . ALA A 1 92 ? 3.435 4.362 -4.560 1.00 92.44 92 ALA A O 1
ATOM 689 N N . VAL A 1 93 ? 1.426 4.150 -5.563 1.00 92.56 93 VAL A N 1
ATOM 690 C CA . VAL A 1 93 ? 0.724 5.206 -4.831 1.00 92.56 93 VAL A CA 1
ATOM 691 C C . VAL A 1 93 ? -0.582 4.597 -4.353 1.00 92.56 93 VAL A C 1
ATOM 693 O O . VAL A 1 93 ? -1.246 3.916 -5.127 1.00 92.56 93 VAL A O 1
ATOM 696 N N . ASP A 1 94 ? -0.930 4.841 -3.095 1.00 93.25 94 ASP A N 1
ATOM 697 C CA . ASP A 1 94 ? -2.160 4.335 -2.495 1.00 93.25 94 ASP A CA 1
ATOM 698 C C . ASP A 1 94 ? -2.960 5.466 -1.839 1.00 93.25 94 ASP A C 1
ATOM 700 O O . ASP A 1 94 ? -2.409 6.516 -1.481 1.00 93.25 94 ASP A O 1
ATOM 704 N N . TYR A 1 95 ? -4.265 5.242 -1.691 1.00 93.75 95 TYR A N 1
ATOM 705 C CA . TYR A 1 95 ? -5.188 6.155 -1.034 1.00 93.75 95 TYR A CA 1
ATOM 706 C C . TYR A 1 95 ? -6.118 5.393 -0.084 1.00 93.75 95 TYR A C 1
ATOM 708 O O . TYR A 1 95 ? -6.991 4.638 -0.507 1.00 93.75 95 TYR A O 1
ATOM 716 N N . LEU A 1 96 ? -5.971 5.665 1.215 1.00 93.19 96 LEU A N 1
ATOM 717 C CA . LEU A 1 96 ? -6.776 5.058 2.268 1.00 93.19 96 LEU A CA 1
ATOM 718 C C . LEU A 1 96 ? -7.867 6.023 2.750 1.00 93.19 96 LEU A C 1
ATOM 720 O O . LEU A 1 96 ? -7.583 7.004 3.441 1.00 93.19 96 LEU A O 1
ATOM 724 N N . ALA A 1 97 ? -9.122 5.706 2.431 1.00 92.19 97 ALA A N 1
ATOM 725 C CA . ALA A 1 97 ? -10.298 6.378 2.977 1.00 92.19 97 ALA A CA 1
ATOM 726 C C . ALA A 1 97 ? -10.907 5.564 4.122 1.00 92.19 97 ALA A C 1
ATOM 728 O O . ALA A 1 97 ? -11.087 4.352 4.009 1.00 92.19 97 ALA A O 1
ATOM 729 N N . LEU A 1 98 ? -11.254 6.243 5.215 1.00 90.50 98 LEU A N 1
ATOM 730 C CA . LEU A 1 98 ? -11.867 5.655 6.405 1.00 90.50 98 LEU A CA 1
ATOM 731 C C . LEU A 1 98 ? -13.087 6.486 6.813 1.00 90.50 98 LEU A C 1
ATOM 733 O O . LEU A 1 98 ? -13.086 7.702 6.636 1.00 90.50 98 LEU A O 1
ATOM 737 N N . GLU A 1 99 ? -14.096 5.842 7.403 1.00 88.12 99 GLU A N 1
ATOM 738 C CA . GLU A 1 99 ? -15.272 6.527 7.969 1.00 88.12 99 GLU A CA 1
ATOM 739 C C . GLU A 1 99 ? -14.880 7.493 9.102 1.00 88.12 99 GLU A C 1
ATOM 741 O O . GLU A 1 99 ? -15.465 8.561 9.263 1.00 88.12 99 GLU A O 1
ATOM 746 N N . GLY A 1 100 ? -13.842 7.139 9.861 1.00 85.38 100 GLY A N 1
ATOM 747 C CA . GLY A 1 100 ? -13.285 7.974 10.912 1.00 85.38 100 GLY A CA 1
ATOM 748 C C . GLY A 1 100 ? -11.837 7.609 11.241 1.00 85.38 100 GLY A C 1
ATOM 749 O O . GLY A 1 100 ? -11.288 6.651 10.689 1.00 85.38 100 GLY A O 1
ATOM 750 N N . PRO A 1 101 ? -11.191 8.365 12.145 1.00 83.81 101 PRO A N 1
ATOM 751 C CA . PRO A 1 101 ? -9.804 8.117 12.518 1.00 83.81 101 PRO A CA 1
ATOM 752 C C . PRO A 1 101 ? -9.641 6.736 13.166 1.00 83.81 101 PRO A C 1
ATOM 754 O O . PRO A 1 101 ? -10.204 6.484 14.229 1.00 83.81 101 PRO A O 1
ATOM 757 N N . ASN A 1 102 ? -8.833 5.864 12.559 1.00 92.12 102 ASN A N 1
ATOM 758 C CA . ASN A 1 102 ? -8.483 4.561 13.122 1.00 92.12 102 ASN A CA 1
ATOM 759 C C . ASN A 1 102 ? -6.978 4.314 13.001 1.00 92.12 102 ASN A C 1
ATOM 761 O O . ASN A 1 102 ? -6.477 3.780 12.013 1.00 92.12 102 ASN A O 1
ATOM 765 N N . ASP A 1 103 ? -6.262 4.745 14.031 1.00 93.25 103 ASP A N 1
ATOM 766 C CA . ASP A 1 103 ? -4.807 4.750 14.052 1.00 93.25 103 ASP A CA 1
ATOM 767 C C . ASP A 1 103 ? -4.222 3.330 14.016 1.00 93.25 103 ASP A C 1
ATOM 769 O O . ASP A 1 103 ? -3.259 3.077 13.296 1.00 93.25 103 ASP A O 1
ATOM 773 N N . GLU A 1 104 ? -4.835 2.389 14.735 1.00 95.06 104 GLU A N 1
ATOM 774 C CA . GLU A 1 104 ? -4.400 0.991 14.761 1.00 95.06 104 GLU A CA 1
ATOM 775 C C . GLU A 1 104 ? -4.526 0.344 13.377 1.00 95.06 104 GLU A C 1
ATOM 777 O O . GLU A 1 104 ? -3.588 -0.299 12.901 1.00 95.06 104 GLU A O 1
ATOM 782 N N . LEU A 1 105 ? -5.659 0.557 12.701 1.00 95.69 105 LEU A N 1
ATOM 783 C CA . LEU A 1 105 ? -5.896 0.037 11.358 1.00 95.69 105 LEU A CA 1
ATOM 784 C C . LEU A 1 105 ? -4.865 0.577 10.358 1.00 95.69 105 LEU A C 1
ATOM 786 O O . LEU A 1 105 ? -4.268 -0.200 9.614 1.00 95.69 105 LEU A O 1
ATOM 790 N N . VAL A 1 106 ? -4.624 1.892 10.373 1.00 95.56 106 VAL A N 1
ATOM 791 C CA . VAL A 1 106 ? -3.646 2.548 9.489 1.00 95.56 106 VAL A CA 1
ATOM 792 C C . VAL A 1 106 ? -2.245 1.977 9.715 1.00 95.56 106 VAL A C 1
ATOM 794 O O . VAL A 1 106 ? -1.553 1.624 8.759 1.00 95.56 106 VAL A O 1
ATOM 797 N N . GLU A 1 107 ? -1.819 1.838 10.972 1.00 95.62 107 GLU A N 1
ATOM 798 C CA . GLU A 1 107 ? -0.492 1.306 11.290 1.00 95.62 107 GLU A CA 1
ATOM 799 C C . GLU A 1 107 ? -0.344 -0.171 10.891 1.00 95.62 107 GLU A C 1
ATOM 801 O O . GLU A 1 107 ? 0.717 -0.561 10.391 1.00 95.62 107 GLU A O 1
ATOM 806 N N . ARG A 1 108 ? -1.398 -0.985 11.052 1.00 96.31 108 ARG A N 1
ATOM 807 C CA . ARG A 1 108 ? -1.425 -2.381 10.583 1.00 96.31 108 ARG A CA 1
ATOM 808 C C . ARG A 1 108 ? -1.295 -2.468 9.065 1.00 96.31 108 ARG A C 1
ATOM 810 O O . ARG A 1 108 ? -0.466 -3.244 8.591 1.00 96.31 108 ARG A O 1
ATOM 817 N N . ILE A 1 109 ? -2.031 -1.643 8.316 1.00 96.62 109 ILE A N 1
ATOM 818 C CA . ILE A 1 109 ? -1.954 -1.586 6.845 1.00 96.62 109 ILE A CA 1
ATOM 819 C C . ILE A 1 109 ? -0.541 -1.198 6.391 1.00 96.62 109 ILE A C 1
ATOM 821 O O . ILE A 1 109 ? 0.070 -1.931 5.616 1.00 96.62 109 ILE A O 1
ATOM 825 N N . ILE A 1 110 ? 0.024 -0.107 6.924 1.00 95.12 110 ILE A N 1
ATOM 826 C CA . ILE A 1 110 ? 1.370 0.368 6.551 1.00 95.12 110 ILE A CA 1
ATOM 827 C C . ILE A 1 110 ? 2.429 -0.714 6.793 1.00 95.12 110 ILE A C 1
ATOM 829 O O . ILE A 1 110 ? 3.297 -0.941 5.952 1.00 95.12 110 ILE A O 1
ATOM 833 N N . ARG A 1 111 ? 2.371 -1.399 7.940 1.00 94.50 111 ARG A N 1
ATOM 834 C CA . ARG A 1 111 ? 3.320 -2.477 8.260 1.00 94.50 111 ARG A CA 1
ATOM 835 C C . ARG A 1 111 ? 3.121 -3.696 7.375 1.00 94.50 111 ARG A C 1
ATOM 837 O O . ARG A 1 111 ? 4.109 -4.325 6.998 1.00 94.50 111 ARG A O 1
ATOM 844 N N . ALA A 1 112 ? 1.870 -4.034 7.078 1.00 95.25 112 ALA A N 1
ATOM 845 C CA . ALA A 1 112 ? 1.543 -5.159 6.226 1.00 95.25 112 ALA A CA 1
ATOM 846 C C . ALA A 1 112 ? 2.120 -4.957 4.830 1.00 95.25 112 ALA A C 1
ATOM 848 O O . ALA A 1 112 ? 2.800 -5.865 4.384 1.00 95.25 112 ALA A O 1
ATOM 849 N N . LEU A 1 113 ? 1.977 -3.773 4.225 1.00 93.88 113 LEU A N 1
ATOM 850 C CA . LEU A 1 113 ? 2.474 -3.420 2.883 1.00 93.88 113 LEU A CA 1
ATOM 851 C C . LEU A 1 113 ? 3.987 -3.636 2.653 1.00 93.88 113 LEU A C 1
ATOM 853 O O . LEU A 1 113 ? 4.430 -3.654 1.511 1.00 93.88 113 LEU A O 1
ATOM 857 N N . LYS A 1 114 ? 4.804 -3.761 3.709 1.00 88.19 114 LYS A N 1
ATOM 858 C CA . LYS A 1 114 ? 6.249 -4.037 3.587 1.00 88.19 114 LYS A CA 1
ATOM 859 C C . LYS A 1 114 ? 6.591 -5.522 3.450 1.00 88.19 114 LYS A C 1
ATOM 861 O O . LYS A 1 114 ? 7.698 -5.828 3.008 1.00 88.19 114 LYS A O 1
ATOM 866 N N . LYS A 1 115 ? 5.727 -6.407 3.949 1.00 71.12 115 LYS A N 1
ATOM 867 C CA . LYS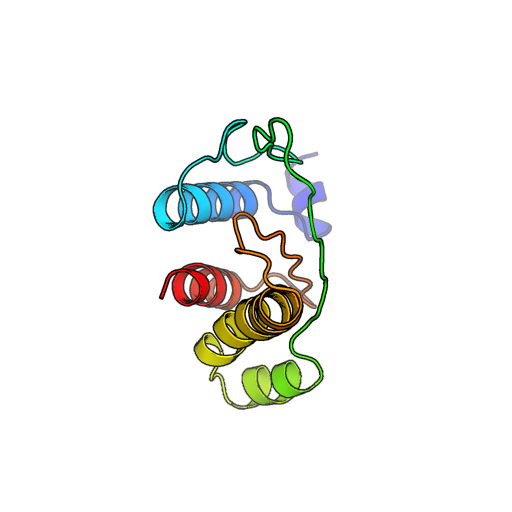 A 1 115 ? 5.972 -7.857 3.925 1.00 71.12 115 LYS A CA 1
ATOM 868 C C . LYS A 1 115 ? 6.021 -8.384 2.499 1.00 71.12 115 LYS A C 1
ATOM 870 O O . LYS A 1 115 ? 6.768 -9.366 2.316 1.00 71.12 115 LYS A O 1
#

pLDDT: mean 91.22, std 8.16, range [54.38, 97.69]

Secondary structure (DSSP, 8-state):
-HHHHTTTT--HHHHHHHHHHHHHHH--TTT-TTSS-------S----------TTHHHHHHHHT--HHHHHHHHHHHHHHHHHTTPPP---------SS--HHHHHHHHHHTT-

Sequence (115 aa):
MVSEYSKSGVDLGKIRRYHELVKRTFGGGEIGVGHYANAIKLGNHYLSIHVDGVGTKTLLALQTGIIEPVAQDCLAMNTNDLACVGSRPIIAVDYLALEGPNDELVERIIRALKK

Foldseek 3Di:
DQVVVVVVQDHPVLQVVLQVLLCVQPNQAPVGTDDPDHDDDDDPDDDDFDADALPPVVVVCVVVVPQLVRLVSRVVVGQVVCVVVVHDDDDDDDDDDDPHDDSPNSSSSSNSNRD

Radius of gyration: 16.08 Å; chains: 1; bounding box: 31×38×39 Å